Protein AF-A0A3A6TVG5-F1 (afdb_monomer)

Mean predicted aligned error: 6.73 Å

Foldseek 3Di:
DDPVVVVVVVVVVVVVVLLVVLVVQLVCCQVPVCVPPVDDRDDSVVSSVVSVVVCVVVVVVVVVVPD

pLDDT: mean 86.31, std 12.72, range [46.56, 95.25]

Structure (mmCIF, N/CA/C/O backbone):
data_AF-A0A3A6TVG5-F1
#
_entry.id   AF-A0A3A6TVG5-F1
#
loop_
_atom_site.group_PDB
_atom_site.id
_atom_site.type_symbol
_atom_site.label_atom_id
_atom_site.label_alt_id
_atom_site.label_comp_id
_atom_site.label_asym_id
_atom_site.label_entity_id
_atom_site.label_seq_id
_atom_site.pdbx_PDB_ins_code
_atom_site.Cartn_x
_atom_site.Cartn_y
_atom_site.Cartn_z
_atom_site.occupancy
_atom_site.B_iso_or_equiv
_atom_site.auth_seq_id
_atom_site.auth_comp_id
_atom_site.auth_asym_id
_atom_site.auth_atom_id
_atom_site.pdbx_PDB_model_num
ATOM 1 N N . MET A 1 1 ? -20.122 7.425 20.924 1.00 71.56 1 MET A N 1
ATOM 2 C CA . MET A 1 1 ? -19.854 6.622 19.714 1.00 71.56 1 MET A CA 1
ATOM 3 C C . MET A 1 1 ? -20.255 5.192 19.987 1.00 71.56 1 MET A C 1
ATOM 5 O O . MET A 1 1 ? -19.897 4.666 21.036 1.00 71.56 1 MET A O 1
ATOM 9 N N . LYS A 1 2 ? -21.043 4.589 19.101 1.00 92.31 2 LYS A N 1
ATOM 10 C CA . LYS A 1 2 ? -21.416 3.169 19.222 1.00 92.31 2 LYS A CA 1
ATOM 11 C C . LYS A 1 2 ? -20.264 2.279 18.740 1.00 92.31 2 LYS A C 1
ATOM 13 O O . LYS A 1 2 ? -19.424 2.723 17.963 1.00 92.31 2 LYS A O 1
ATOM 18 N N . LEU A 1 3 ? -20.237 1.014 19.173 1.00 86.94 3 LEU A N 1
ATOM 19 C CA . LEU A 1 3 ? -19.152 0.069 18.861 1.00 86.94 3 LEU A CA 1
ATOM 20 C C . LEU A 1 3 ? -18.896 -0.074 17.345 1.00 86.94 3 LEU A C 1
ATOM 22 O O . LEU A 1 3 ? -17.748 -0.133 16.914 1.00 86.94 3 LEU A O 1
ATOM 26 N N . TYR A 1 4 ? -19.957 -0.065 16.527 1.00 92.94 4 TYR A N 1
ATOM 27 C CA . TYR A 1 4 ? -19.833 -0.171 15.069 1.00 92.94 4 TYR A CA 1
ATOM 28 C C . TYR A 1 4 ? -19.170 1.060 14.429 1.00 92.94 4 TYR A C 1
ATOM 30 O O . TYR A 1 4 ? -18.477 0.920 13.429 1.00 92.94 4 TYR A O 1
ATOM 38 N N . GLU A 1 5 ? -19.331 2.257 15.000 1.00 92.19 5 GLU A N 1
ATOM 39 C CA . GLU A 1 5 ? -18.705 3.479 14.473 1.00 92.19 5 GLU A CA 1
ATOM 40 C C . GLU A 1 5 ? -17.192 3.430 14.670 1.00 92.19 5 GLU A C 1
ATOM 42 O O . GLU A 1 5 ? -16.429 3.757 13.765 1.00 92.19 5 GLU A O 1
ATOM 47 N N . ILE A 1 6 ? -16.761 2.946 15.837 1.00 91.75 6 ILE A N 1
ATOM 48 C CA . ILE A 1 6 ? -15.346 2.759 16.166 1.00 91.75 6 ILE A CA 1
ATOM 49 C C . ILE A 1 6 ? -14.726 1.713 15.230 1.00 91.75 6 ILE A C 1
ATOM 51 O O . ILE A 1 6 ? -13.636 1.931 14.704 1.00 91.75 6 ILE A O 1
ATOM 55 N N . ALA A 1 7 ? -15.435 0.610 14.967 1.00 91.19 7 ALA A N 1
ATOM 56 C CA . ALA A 1 7 ? -14.980 -0.422 14.037 1.00 91.19 7 ALA A CA 1
ATOM 57 C C . ALA A 1 7 ? -14.829 0.108 12.599 1.00 91.19 7 ALA A C 1
ATOM 59 O O . ALA A 1 7 ? -13.824 -0.170 11.944 1.00 91.19 7 ALA A O 1
ATOM 60 N N . LEU A 1 8 ? -15.786 0.911 12.120 1.00 92.62 8 LEU A N 1
ATOM 61 C CA . LEU A 1 8 ? -15.719 1.537 10.796 1.00 92.62 8 LEU A CA 1
ATOM 62 C C . LEU A 1 8 ? -14.562 2.535 10.688 1.00 92.62 8 LEU A C 1
ATOM 64 O O . LEU A 1 8 ? -13.833 2.516 9.698 1.00 92.62 8 LEU A O 1
ATOM 68 N N . LEU A 1 9 ? -14.352 3.368 11.712 1.00 92.06 9 LEU A N 1
ATOM 69 C CA . LEU A 1 9 ? -13.225 4.304 11.758 1.00 92.06 9 LEU A CA 1
ATOM 70 C C . LEU A 1 9 ? -11.883 3.571 11.753 1.00 92.06 9 LEU A C 1
ATOM 72 O O . LEU A 1 9 ? -10.969 3.971 11.036 1.00 92.06 9 LEU A O 1
ATOM 76 N N . PHE A 1 10 ? -11.773 2.478 12.506 1.00 91.06 10 PHE A N 1
ATOM 77 C CA . PHE A 1 10 ? -10.562 1.666 12.536 1.00 91.06 10 PHE A CA 1
ATOM 78 C C . PHE A 1 10 ? -10.274 1.028 11.172 1.00 91.06 10 PHE A C 1
ATOM 80 O O . PHE A 1 10 ? -9.153 1.108 10.672 1.00 91.06 10 PHE A O 1
ATOM 87 N N . LEU A 1 11 ? -11.291 0.459 10.521 1.00 91.31 11 LEU A N 1
ATOM 88 C CA . LEU A 1 11 ? -11.158 -0.125 9.186 1.00 91.31 11 LEU A CA 1
ATOM 89 C C . LEU A 1 11 ? -10.769 0.926 8.131 1.00 91.31 11 LEU A C 1
ATOM 91 O O . LEU A 1 11 ? -9.892 0.685 7.295 1.00 91.31 11 LEU A O 1
ATOM 95 N N . ALA A 1 12 ? -11.379 2.110 8.188 1.00 90.31 12 ALA A N 1
ATOM 96 C CA . ALA A 1 12 ? -11.039 3.230 7.314 1.00 90.31 12 ALA A CA 1
ATOM 97 C C . ALA A 1 12 ? -9.599 3.707 7.549 1.00 90.31 12 ALA A C 1
ATOM 99 O O . ALA A 1 12 ? -8.856 3.943 6.600 1.00 90.31 12 ALA A O 1
ATOM 100 N N . PHE A 1 13 ? -9.165 3.777 8.807 1.00 91.69 13 PHE A N 1
ATOM 101 C CA . PHE A 1 13 ? -7.802 4.161 9.155 1.00 91.69 13 PHE A CA 1
ATOM 102 C C . PHE A 1 13 ? -6.767 3.156 8.633 1.00 91.69 13 PHE A C 1
ATOM 104 O O . PHE A 1 13 ? -5.775 3.554 8.020 1.00 91.69 13 PHE A O 1
ATOM 111 N N . VAL A 1 14 ? -6.996 1.853 8.823 1.00 88.94 14 VAL A N 1
ATOM 112 C CA . VAL A 1 14 ? -6.089 0.797 8.339 1.00 88.94 14 VAL A CA 1
ATOM 113 C C . VAL A 1 14 ? -6.002 0.800 6.813 1.00 88.94 14 VAL A C 1
ATOM 115 O O . VAL A 1 14 ? -4.905 0.755 6.256 1.00 88.94 14 VAL A O 1
ATOM 118 N N . SER A 1 15 ? -7.141 0.902 6.126 1.00 87.75 15 SER A N 1
ATOM 119 C CA . SER A 1 15 ? -7.165 0.945 4.659 1.00 87.75 15 SER A CA 1
ATOM 120 C C . SER A 1 15 ? -6.512 2.215 4.101 1.00 87.75 15 SER A C 1
ATOM 122 O O . SER A 1 15 ? -5.745 2.124 3.145 1.00 87.75 15 SER A O 1
ATOM 124 N N . ALA A 1 16 ? -6.704 3.378 4.728 1.00 90.12 16 ALA A N 1
ATOM 125 C CA . ALA A 1 16 ? -6.020 4.612 4.337 1.00 90.12 16 ALA A CA 1
ATOM 126 C C . ALA A 1 16 ? -4.494 4.505 4.487 1.00 90.12 16 ALA A C 1
ATOM 128 O O . ALA A 1 16 ? -3.761 4.840 3.557 1.00 90.12 16 ALA A O 1
ATOM 129 N N . ASN A 1 17 ? -4.005 3.978 5.615 1.00 89.25 17 ASN A N 1
ATOM 130 C CA . ASN A 1 17 ? -2.569 3.754 5.826 1.00 89.25 17 ASN A CA 1
ATOM 131 C C . ASN A 1 17 ? -1.971 2.815 4.768 1.00 89.25 17 ASN A C 1
ATOM 133 O O . ASN A 1 17 ? -0.863 3.044 4.275 1.00 89.25 17 ASN A O 1
ATOM 137 N N . LEU A 1 18 ? -2.712 1.776 4.378 1.00 89.44 18 LEU A N 1
ATOM 138 C CA . LEU A 1 18 ? -2.289 0.870 3.317 1.00 89.44 18 LEU A CA 1
ATOM 139 C C . LEU A 1 18 ? -2.173 1.581 1.961 1.00 89.44 18 LEU A C 1
ATOM 141 O O . LEU A 1 18 ? -1.189 1.400 1.250 1.00 89.44 18 LEU A O 1
ATOM 145 N N . LEU A 1 19 ? -3.160 2.401 1.595 1.00 90.31 19 LEU A N 1
ATOM 146 C CA . LEU A 1 19 ? -3.141 3.119 0.318 1.00 90.31 19 LEU A CA 1
ATOM 147 C C . LEU A 1 19 ? -1.999 4.139 0.268 1.00 90.31 19 LEU A C 1
ATOM 149 O O . LEU A 1 19 ? -1.310 4.232 -0.744 1.00 90.31 19 LEU A O 1
ATOM 153 N N . ILE A 1 20 ? -1.749 4.849 1.370 1.00 91.81 20 ILE A N 1
ATOM 154 C CA . ILE A 1 20 ? -0.642 5.811 1.475 1.00 91.81 20 ILE A CA 1
ATOM 155 C C . ILE A 1 20 ? 0.710 5.095 1.347 1.00 91.81 20 ILE A C 1
ATOM 157 O O . ILE A 1 20 ? 1.587 5.560 0.622 1.00 91.81 20 ILE A O 1
ATOM 161 N N . SER A 1 21 ? 0.875 3.939 1.995 1.00 89.00 21 SER A N 1
ATOM 162 C CA . SER A 1 21 ? 2.111 3.146 1.905 1.00 89.00 21 SER A CA 1
ATOM 163 C C . SER A 1 21 ? 2.310 2.458 0.548 1.00 89.00 21 SER A C 1
ATOM 165 O O . SER A 1 21 ? 3.447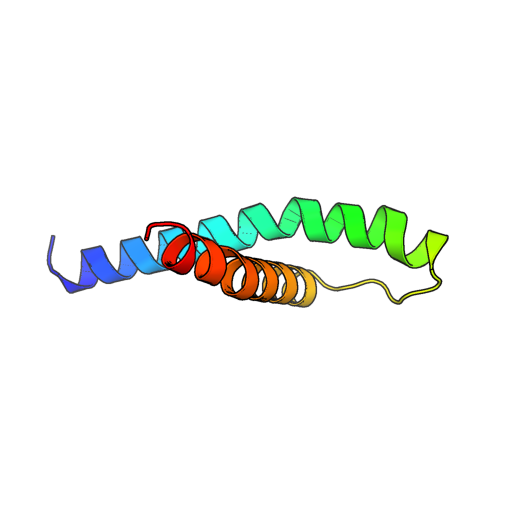 2.170 0.178 1.00 89.00 21 SER A O 1
ATOM 167 N N . ALA A 1 22 ? 1.248 2.260 -0.238 1.00 91.81 22 ALA A N 1
ATOM 168 C CA . ALA A 1 22 ? 1.339 1.747 -1.605 1.00 91.81 22 ALA A CA 1
ATOM 169 C C . ALA A 1 22 ? 1.914 2.766 -2.606 1.00 91.81 22 ALA A C 1
ATOM 171 O O . ALA A 1 22 ? 2.519 2.360 -3.597 1.00 91.81 22 ALA A O 1
ATOM 172 N N . VAL A 1 23 ? 1.780 4.074 -2.348 1.00 93.62 23 VAL A N 1
ATOM 173 C CA . VAL A 1 23 ? 2.295 5.148 -3.223 1.00 93.62 23 VAL A CA 1
ATOM 174 C C . VAL A 1 23 ? 3.805 5.036 -3.486 1.00 93.62 23 VAL A C 1
ATOM 176 O O . VAL A 1 23 ? 4.184 4.964 -4.659 1.00 93.62 23 VAL A O 1
ATOM 179 N N . PRO A 1 24 ? 4.688 4.992 -2.465 1.00 91.94 24 PRO A N 1
ATOM 180 C CA . PRO A 1 24 ? 6.127 4.887 -2.705 1.00 91.94 24 PRO A CA 1
ATOM 181 C C . PRO A 1 24 ? 6.507 3.575 -3.399 1.00 91.94 24 PRO A C 1
ATOM 183 O O . PRO A 1 24 ? 7.410 3.573 -4.230 1.00 91.94 24 PRO A O 1
ATOM 186 N N . VAL A 1 25 ? 5.800 2.476 -3.111 1.00 92.50 25 VAL A N 1
ATOM 187 C CA . VAL A 1 25 ? 6.049 1.171 -3.742 1.00 92.50 25 VAL A CA 1
ATOM 188 C C . VAL A 1 25 ? 5.676 1.189 -5.219 1.00 92.50 25 VAL A C 1
ATOM 190 O O . VAL A 1 25 ? 6.455 0.721 -6.042 1.00 92.50 25 VAL A O 1
ATOM 193 N N . TYR A 1 26 ? 4.531 1.772 -5.573 1.00 94.50 26 TYR A N 1
ATOM 194 C CA . TYR A 1 26 ? 4.111 1.939 -6.963 1.00 94.50 26 TYR A CA 1
ATOM 195 C C . TYR A 1 26 ? 5.109 2.785 -7.766 1.00 94.50 26 TYR A C 1
ATOM 197 O O . TYR A 1 26 ? 5.496 2.399 -8.868 1.00 94.50 26 TYR A O 1
ATOM 205 N N . LEU A 1 27 ? 5.547 3.917 -7.202 1.00 93.62 27 LEU A N 1
ATOM 206 C CA . LEU A 1 27 ? 6.522 4.813 -7.830 1.00 93.62 27 LEU A CA 1
ATOM 207 C C . LEU A 1 27 ? 7.875 4.129 -8.026 1.00 93.62 27 LEU A C 1
ATOM 209 O O . LEU A 1 27 ? 8.382 4.101 -9.142 1.00 93.62 27 LEU A O 1
ATOM 213 N N . LEU A 1 28 ? 8.442 3.549 -6.965 1.00 92.94 28 LEU A N 1
ATOM 214 C CA . LEU A 1 28 ? 9.744 2.882 -7.032 1.00 92.94 28 LEU A CA 1
ATOM 215 C C . LEU A 1 28 ? 9.718 1.667 -7.949 1.00 92.94 28 LEU A C 1
ATOM 217 O O . LEU A 1 28 ? 10.662 1.469 -8.711 1.00 92.94 28 LEU A O 1
ATOM 221 N N . TRP A 1 29 ? 8.646 0.870 -7.898 1.00 93.81 29 TRP A N 1
ATOM 222 C CA . TRP A 1 29 ? 8.515 -0.270 -8.790 1.00 93.81 29 TRP A CA 1
ATOM 223 C C . TRP A 1 29 ? 8.520 0.208 -10.227 1.00 93.81 29 TRP A C 1
ATOM 225 O O . TRP A 1 29 ? 9.421 -0.162 -10.959 1.00 93.81 29 TRP A O 1
ATOM 235 N N . ASN A 1 30 ? 7.585 1.077 -10.614 1.00 93.19 30 ASN A N 1
ATOM 236 C CA . ASN A 1 30 ? 7.458 1.509 -12.003 1.00 93.19 30 ASN A CA 1
ATOM 237 C C . ASN A 1 30 ? 8.650 2.323 -12.514 1.00 93.19 30 ASN A C 1
ATOM 239 O O . ASN A 1 30 ? 8.819 2.393 -13.726 1.00 93.19 30 ASN A O 1
ATOM 243 N N . TRP A 1 31 ? 9.457 2.904 -11.623 1.00 93.44 31 TRP A N 1
ATOM 244 C CA . TRP A 1 31 ? 10.645 3.665 -11.996 1.00 93.44 31 TRP A CA 1
ATOM 245 C C . TRP A 1 31 ? 11.920 2.821 -12.113 1.00 93.44 31 TRP A C 1
ATOM 247 O O . TRP A 1 31 ? 12.780 3.142 -12.919 1.00 93.44 31 TRP A O 1
ATOM 257 N N . VAL A 1 32 ? 12.079 1.767 -11.309 1.00 93.94 32 VAL A N 1
ATOM 258 C CA . VAL A 1 32 ? 13.361 1.041 -11.216 1.00 93.94 32 VAL A CA 1
ATOM 259 C C . VAL A 1 32 ? 13.250 -0.394 -11.723 1.00 93.94 32 VAL A C 1
ATOM 261 O O . VAL A 1 32 ? 14.140 -0.888 -12.410 1.00 93.94 32 VAL A O 1
ATOM 264 N N . VAL A 1 33 ? 12.173 -1.099 -11.377 1.00 94.81 33 VAL A N 1
ATOM 265 C CA . VAL A 1 33 ? 12.088 -2.555 -11.565 1.00 94.81 33 VAL A CA 1
ATOM 266 C C . VAL A 1 33 ? 11.901 -2.958 -13.038 1.00 94.81 33 VAL A C 1
ATOM 268 O O . VAL A 1 33 ? 12.640 -3.835 -13.492 1.00 94.81 33 VAL A O 1
ATOM 271 N N . PRO A 1 34 ? 10.986 -2.341 -13.812 1.00 93.31 34 PRO A N 1
ATOM 272 C CA . PRO A 1 34 ? 10.842 -2.593 -15.240 1.00 93.31 34 PRO A CA 1
ATOM 273 C C . PRO A 1 34 ? 12.131 -2.353 -16.016 1.00 93.31 34 PRO A C 1
ATOM 275 O O . PRO A 1 34 ? 12.531 -3.212 -16.796 1.00 9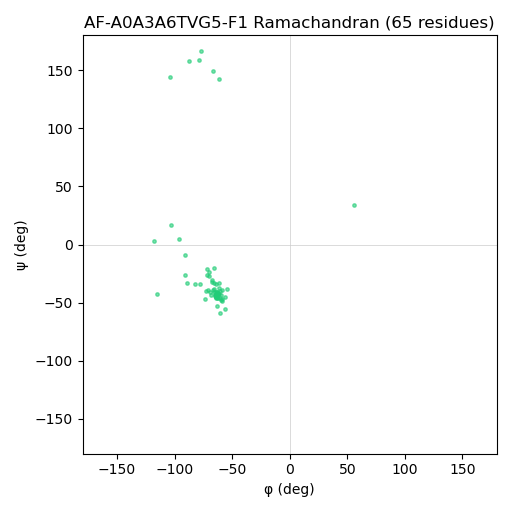3.31 34 PRO A O 1
ATOM 278 N N . ASP A 1 35 ? 12.815 -1.242 -15.743 1.00 92.3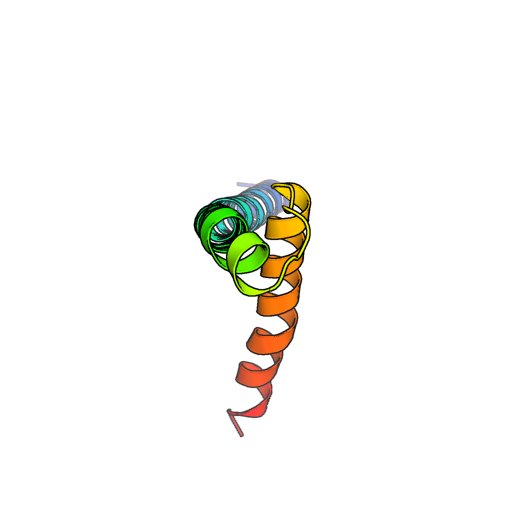1 35 ASP A N 1
ATOM 279 C CA . ASP A 1 35 ? 14.007 -0.849 -16.495 1.00 92.31 35 ASP A CA 1
ATOM 280 C C . ASP A 1 35 ? 15.212 -1.751 -16.196 1.00 92.31 35 ASP A C 1
ATOM 282 O O . ASP A 1 35 ? 15.958 -2.110 -17.105 1.00 92.31 35 ASP A O 1
ATOM 286 N N . LEU A 1 36 ? 15.401 -2.167 -14.938 1.00 95.25 36 LEU A N 1
ATOM 287 C CA . LEU A 1 36 ? 16.545 -3.003 -14.557 1.00 95.25 36 LEU A CA 1
ATOM 288 C C . LEU A 1 36 ? 16.341 -4.493 -14.831 1.00 95.25 36 LEU A C 1
ATOM 290 O O . LEU A 1 36 ? 17.302 -5.200 -15.130 1.00 95.25 36 LEU A O 1
ATOM 294 N N . PHE A 1 37 ? 15.112 -4.987 -14.695 1.00 94.50 37 PHE A N 1
ATOM 295 C CA . PHE A 1 37 ? 14.829 -6.423 -14.717 1.00 94.50 37 PHE A CA 1
ATOM 296 C C . PHE A 1 37 ? 13.913 -6.845 -15.873 1.00 94.50 37 PHE A C 1
ATOM 298 O O . PHE A 1 37 ? 13.563 -8.020 -15.964 1.00 94.50 37 PHE A O 1
ATOM 305 N N . SER A 1 38 ? 13.525 -5.920 -16.761 1.00 92.06 38 SER A N 1
ATOM 306 C CA . SER A 1 38 ? 12.579 -6.173 -17.863 1.00 92.06 38 SER A CA 1
ATOM 307 C C . SER A 1 38 ? 11.231 -6.740 -17.385 1.00 92.06 38 SER A C 1
ATOM 309 O O . SER A 1 38 ? 10.615 -7.568 -18.056 1.00 92.06 38 SER A O 1
ATOM 311 N N . LEU A 1 39 ? 10.775 -6.317 -16.199 1.00 91.50 39 LEU A N 1
ATOM 312 C CA . LEU A 1 39 ? 9.478 -6.705 -15.632 1.00 91.50 39 LEU A CA 1
ATOM 313 C C . LEU A 1 39 ? 8.341 -5.781 -16.096 1.00 91.50 39 LEU A C 1
ATOM 315 O O . LEU A 1 39 ? 8.578 -4.628 -16.451 1.00 91.50 39 LEU A O 1
ATOM 319 N N . PRO A 1 40 ? 7.080 -6.247 -16.045 1.00 92.06 40 PR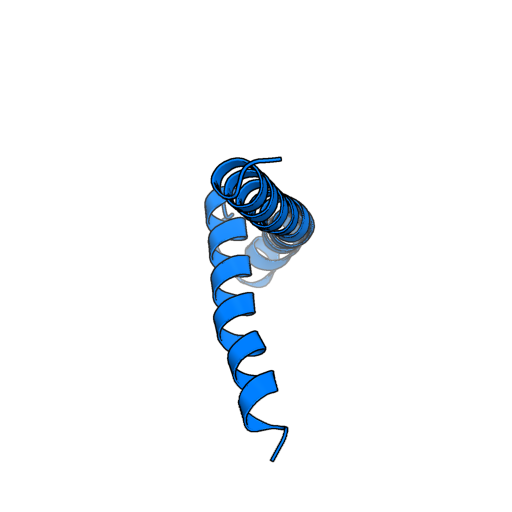O A N 1
ATOM 320 C CA . PRO A 1 40 ? 5.939 -5.396 -16.344 1.00 92.06 40 PRO A CA 1
ATOM 321 C C . PRO A 1 40 ? 5.755 -4.290 -15.295 1.00 92.06 40 PRO A C 1
ATOM 323 O O . PRO A 1 40 ? 6.015 -4.473 -14.098 1.00 92.06 40 PRO A O 1
ATOM 326 N N . HIS A 1 41 ? 5.224 -3.157 -15.755 1.00 92.88 41 HIS A N 1
ATOM 327 C CA . HIS A 1 41 ? 4.678 -2.127 -14.878 1.00 92.88 41 HIS A CA 1
ATOM 328 C C . HIS A 1 41 ? 3.508 -2.685 -14.070 1.00 92.88 41 HIS A C 1
ATOM 330 O O . HIS A 1 41 ? 2.694 -3.459 -14.580 1.00 92.88 41 HIS A O 1
ATOM 336 N N . ILE A 1 42 ? 3.413 -2.259 -12.814 1.00 94.81 42 ILE A N 1
ATOM 337 C CA . ILE A 1 42 ? 2.319 -2.647 -11.928 1.00 94.81 42 ILE A CA 1
ATOM 338 C C . ILE A 1 42 ? 1.322 -1.506 -11.788 1.00 94.81 42 ILE A C 1
ATOM 340 O O . ILE A 1 42 ? 1.699 -0.336 -11.733 1.00 94.81 42 ILE A O 1
ATOM 344 N N . GLY A 1 43 ? 0.042 -1.851 -11.689 1.00 93.38 43 GLY A N 1
ATOM 345 C CA . GLY A 1 43 ? -1.023 -0.921 -11.328 1.00 93.38 43 GLY A CA 1
ATOM 346 C C . GLY A 1 43 ? -1.046 -0.616 -9.828 1.00 93.38 43 GLY A C 1
ATOM 347 O O . GLY A 1 43 ? -0.475 -1.338 -9.009 1.00 93.38 43 GLY A O 1
ATOM 348 N N . PHE A 1 44 ? -1.782 0.425 -9.436 1.00 90.38 44 PHE A N 1
ATOM 349 C CA . PHE A 1 44 ? -1.883 0.833 -8.030 1.00 90.38 44 PHE A CA 1
ATOM 350 C C . PHE A 1 44 ? -2.488 -0.256 -7.121 1.00 90.38 44 PHE A C 1
ATOM 352 O O . PHE A 1 44 ? -2.017 -0.468 -6.007 1.00 90.38 44 PHE A O 1
ATOM 359 N N . LEU A 1 45 ? -3.476 -1.011 -7.618 1.00 90.25 45 LEU A N 1
ATOM 360 C CA . LEU A 1 45 ? -4.056 -2.160 -6.904 1.00 90.25 45 LEU A CA 1
ATOM 361 C C . LEU A 1 45 ? -3.061 -3.316 -6.715 1.00 90.25 45 LEU A C 1
ATOM 363 O O . LEU A 1 45 ? -3.108 -4.022 -5.712 1.00 90.25 45 LEU A O 1
ATOM 367 N N . GLN A 1 46 ? -2.150 -3.517 -7.667 1.00 92.12 46 GLN A N 1
ATOM 368 C CA . GLN A 1 46 ? -1.108 -4.539 -7.545 1.00 92.12 46 GLN A CA 1
ATOM 369 C C . GLN A 1 46 ? -0.053 -4.103 -6.523 1.00 92.12 46 GLN A C 1
ATOM 371 O O . GLN A 1 46 ? 0.358 -4.907 -5.690 1.00 92.12 46 GLN A O 1
ATOM 376 N N . ALA A 1 47 ? 0.316 -2.818 -6.518 1.00 93.19 47 ALA A N 1
ATOM 377 C CA . ALA A 1 47 ? 1.202 -2.251 -5.506 1.00 93.19 47 ALA A CA 1
ATOM 378 C C . ALA A 1 47 ? 0.602 -2.348 -4.091 1.00 93.19 47 ALA A C 1
ATOM 380 O O . ALA A 1 47 ? 1.303 -2.746 -3.163 1.00 93.19 47 ALA A O 1
ATOM 381 N N . SER A 1 48 ? -0.693 -2.063 -3.911 1.00 92.00 48 SER A N 1
ATOM 382 C CA . SER A 1 48 ? -1.348 -2.202 -2.601 1.00 92.00 48 SER A CA 1
ATOM 383 C C . SER A 1 48 ? -1.424 -3.659 -2.133 1.00 92.00 48 SER A C 1
ATOM 385 O O . SER A 1 48 ? -1.168 -3.936 -0.959 1.00 92.00 48 SER A O 1
ATOM 387 N N . GLY A 1 49 ? -1.682 -4.602 -3.046 1.00 91.12 49 GLY A N 1
ATOM 388 C CA . GLY A 1 49 ? -1.593 -6.039 -2.773 1.00 91.12 49 GLY A CA 1
ATOM 389 C C . GLY A 1 49 ? -0.187 -6.478 -2.354 1.00 91.12 49 GLY A C 1
ATOM 390 O O . GLY A 1 49 ? -0.039 -7.252 -1.408 1.00 91.12 49 GLY A O 1
ATOM 391 N N . LEU A 1 50 ? 0.854 -5.933 -2.990 1.00 91.44 50 LEU A N 1
ATOM 392 C CA . LEU A 1 50 ? 2.249 -6.206 -2.635 1.00 91.44 50 LEU A CA 1
ATOM 393 C C . LEU A 1 50 ? 2.583 -5.691 -1.229 1.00 91.44 50 LEU A C 1
ATOM 395 O O . LEU A 1 50 ? 3.181 -6.411 -0.431 1.00 91.44 50 LEU A O 1
ATOM 399 N N . VAL A 1 51 ? 2.145 -4.474 -0.890 1.00 91.75 51 VAL A N 1
ATOM 400 C CA . VAL A 1 51 ? 2.319 -3.917 0.460 1.00 91.75 51 VAL A CA 1
ATOM 401 C C . VAL A 1 51 ? 1.573 -4.746 1.504 1.00 91.75 51 VAL A C 1
ATOM 403 O O . VAL A 1 51 ? 2.131 -5.013 2.567 1.00 91.75 51 VAL A O 1
ATOM 406 N N . LEU A 1 52 ? 0.352 -5.208 1.216 1.00 91.31 52 LEU A N 1
ATOM 407 C CA . LEU A 1 52 ? -0.376 -6.125 2.101 1.00 91.31 52 LEU A CA 1
ATOM 408 C C . LEU A 1 52 ? 0.392 -7.426 2.342 1.00 91.31 52 LEU A C 1
ATOM 410 O O . LEU A 1 52 ? 0.533 -7.843 3.491 1.00 91.31 52 LEU A O 1
ATOM 414 N N . LEU A 1 53 ? 0.912 -8.042 1.277 1.00 90.62 53 LEU A N 1
ATOM 415 C CA . LEU A 1 53 ? 1.689 -9.278 1.363 1.00 90.62 53 LEU A CA 1
ATOM 416 C C . LEU A 1 53 ? 2.936 -9.091 2.239 1.00 90.62 53 LEU A C 1
ATOM 418 O O . LEU A 1 53 ? 3.185 -9.885 3.143 1.00 90.62 53 LEU A O 1
ATOM 422 N N . ILE A 1 54 ? 3.691 -8.014 2.002 1.00 89.25 54 ILE A N 1
ATOM 423 C CA . ILE A 1 54 ? 4.885 -7.643 2.774 1.00 89.25 54 ILE A CA 1
ATOM 424 C C . ILE A 1 54 ? 4.5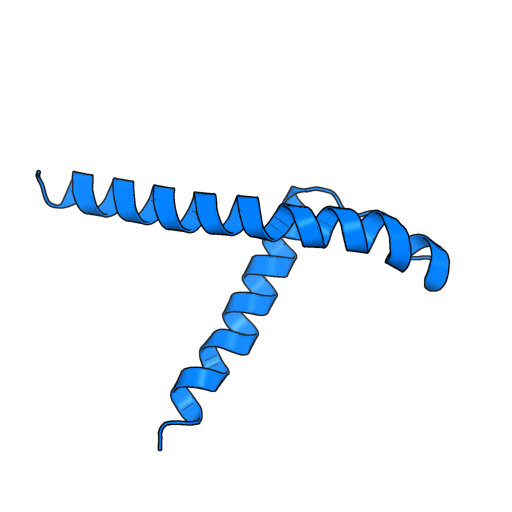18 -7.444 4.246 1.00 89.25 54 ILE A C 1
ATOM 426 O O . ILE A 1 54 ? 5.165 -8.011 5.128 1.00 89.25 54 ILE A O 1
ATOM 430 N N . GLN A 1 55 ? 3.459 -6.683 4.533 1.00 86.56 55 GLN A N 1
ATOM 431 C CA . GLN A 1 55 ? 3.011 -6.470 5.907 1.00 86.56 55 GLN A CA 1
ATOM 432 C C . GLN A 1 55 ? 2.641 -7.788 6.588 1.00 86.56 55 GLN A C 1
ATOM 434 O O . GLN A 1 55 ? 3.067 -8.019 7.714 1.00 86.56 55 GLN A O 1
ATOM 439 N N . PHE A 1 56 ? 1.928 -8.686 5.911 1.00 86.50 56 PHE A N 1
ATOM 440 C CA . PHE A 1 56 ? 1.576 -9.991 6.469 1.00 86.50 56 PHE A CA 1
ATOM 441 C C . PHE A 1 56 ? 2.813 -10.860 6.753 1.00 86.50 56 PHE A C 1
ATOM 443 O O . PHE A 1 56 ? 2.967 -1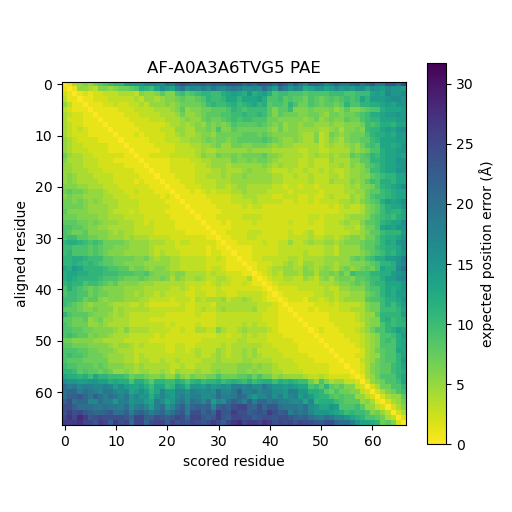1.403 7.851 1.00 86.50 56 PHE A O 1
ATOM 450 N N . LEU A 1 57 ? 3.742 -10.930 5.797 1.00 86.50 57 LEU A N 1
ATOM 451 C CA . LEU A 1 57 ? 4.961 -11.730 5.904 1.00 86.50 57 LEU A CA 1
ATOM 452 C C . LEU A 1 57 ? 5.879 -11.244 7.037 1.00 86.50 57 LEU A C 1
ATOM 454 O O . LEU A 1 57 ? 6.399 -12.045 7.814 1.00 86.50 57 LEU A O 1
ATOM 458 N N . PHE A 1 58 ? 6.076 -9.930 7.161 1.00 82.31 58 PHE A N 1
ATOM 459 C CA . PHE A 1 58 ? 7.031 -9.362 8.115 1.00 82.31 58 PHE A CA 1
ATOM 46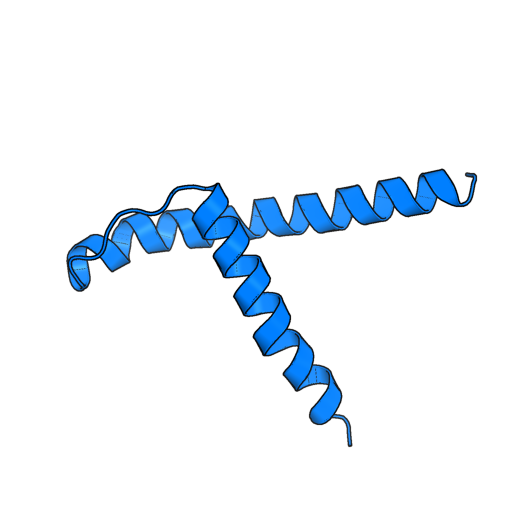0 C C . PHE A 1 58 ? 6.432 -9.042 9.487 1.00 82.31 58 PHE A C 1
ATOM 462 O O . PHE A 1 58 ? 7.164 -9.093 10.478 1.00 82.31 58 PHE A O 1
ATOM 469 N N . ASN A 1 59 ? 5.127 -8.780 9.592 1.00 69.81 59 ASN A N 1
ATOM 470 C CA . ASN A 1 59 ? 4.468 -8.603 10.890 1.00 69.81 59 ASN A CA 1
ATOM 471 C C . ASN A 1 59 ? 4.438 -9.918 11.691 1.00 69.81 59 ASN A C 1
ATOM 473 O O . ASN A 1 59 ? 4.614 -9.904 12.907 1.00 69.81 59 ASN A O 1
ATOM 477 N N . THR A 1 60 ? 4.352 -11.066 11.008 1.00 59.53 60 THR A N 1
ATOM 478 C CA . THR A 1 60 ? 4.416 -12.395 11.644 1.00 59.53 60 THR A CA 1
ATOM 479 C C . THR A 1 60 ? 5.751 -12.629 12.368 1.00 59.53 60 THR A C 1
ATOM 481 O O . THR A 1 60 ? 5.784 -13.232 13.439 1.00 59.53 60 THR A O 1
ATOM 484 N N . ARG A 1 61 ? 6.863 -12.070 11.864 1.00 56.94 61 ARG A N 1
ATOM 485 C CA . ARG A 1 61 ? 8.189 -12.229 12.494 1.00 56.94 61 ARG A CA 1
ATOM 486 C C . ARG A 1 61 ? 8.335 -11.482 13.821 1.00 56.94 61 ARG A C 1
ATOM 488 O O . ARG A 1 61 ? 9.105 -11.908 14.675 1.00 56.94 61 ARG A O 1
ATOM 495 N N . LYS A 1 62 ? 7.588 -10.391 14.025 1.00 55.09 62 LYS A N 1
ATOM 496 C CA . LYS A 1 62 ? 7.614 -9.630 15.287 1.00 55.09 62 LYS A CA 1
ATOM 497 C C . LYS A 1 62 ? 6.981 -10.387 16.456 1.00 55.09 62 LYS A C 1
ATOM 499 O O . LYS A 1 62 ? 7.316 -10.088 17.598 1.00 55.09 62 LYS A O 1
ATOM 504 N N . LEU A 1 63 ? 6.092 -11.342 16.178 1.00 54.94 63 LEU A N 1
ATOM 505 C CA . LEU A 1 63 ? 5.444 -12.160 17.204 1.00 54.94 63 LEU A CA 1
ATOM 506 C C . LEU A 1 63 ? 6.363 -13.273 17.732 1.00 54.94 63 LEU A C 1
ATOM 508 O O . LEU A 1 63 ? 6.320 -13.566 18.917 1.00 54.94 63 LEU A O 1
ATOM 512 N N . PHE A 1 64 ? 7.222 -13.839 16.878 1.00 55.16 64 PHE A N 1
ATOM 513 C CA . PHE A 1 64 ? 8.090 -14.981 17.213 1.00 55.16 64 PHE A CA 1
ATOM 514 C C . PHE A 1 64 ? 9.476 -14.581 17.761 1.00 55.16 64 PHE A C 1
ATOM 516 O O . PHE A 1 64 ? 10.243 -15.420 18.206 1.00 55.16 64 PHE A O 1
ATOM 523 N N . SER A 1 65 ? 9.827 -13.292 17.714 1.00 52.22 65 SER A N 1
ATOM 524 C CA . SER A 1 65 ? 11.106 -12.758 18.223 1.00 52.22 65 SER A CA 1
ATOM 525 C C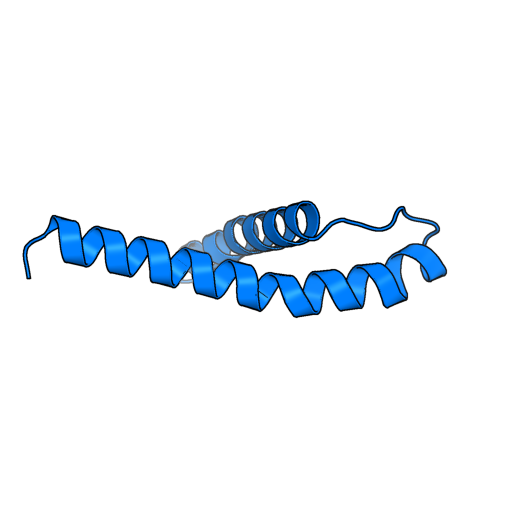 . SER A 1 65 ? 10.999 -12.188 19.647 1.00 52.22 65 SER A C 1
ATOM 527 O O . SER A 1 65 ? 11.943 -11.562 20.128 1.00 52.22 65 SER A O 1
ATOM 529 N N . LYS A 1 66 ? 9.835 -12.322 20.291 1.00 50.56 66 LYS A N 1
ATOM 530 C CA . LYS A 1 66 ? 9.565 -11.824 21.648 1.00 50.56 66 LYS A CA 1
ATOM 531 C C . LYS A 1 66 ? 9.585 -12.926 22.720 1.00 50.56 66 LYS A C 1
ATOM 533 O O . LYS A 1 66 ? 9.085 -12.680 23.815 1.00 50.56 66 LYS A O 1
ATOM 538 N N . GLU A 1 67 ? 10.151 -14.088 22.403 1.00 46.56 67 GLU A N 1
ATOM 539 C CA . GLU A 1 67 ? 10.430 -15.175 23.354 1.00 46.56 67 GLU A CA 1
ATOM 540 C C . GLU A 1 67 ? 11.904 -15.182 23.768 1.00 46.56 67 GLU A C 1
ATOM 542 O O . GLU A 1 67 ? 12.765 -14.964 22.883 1.00 46.56 67 GLU A O 1
#

Secondary structure (DSSP, 8-state):
--HHHHHHHHHHHHHHHHHHHHHHHHHHHHHHHHHHH-PPPPPHHHHHHHHHHHHHHHHHHHHHT--

Organism: NCBI:txid34295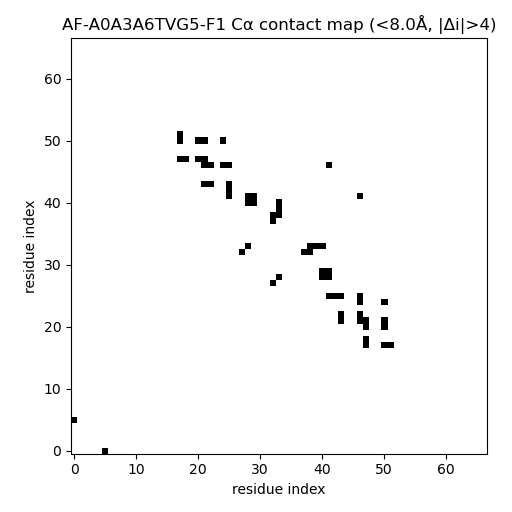0

Sequence (67 aa):
MKLYEIALLFLAFVSANLLISAVPVYLLWNWVVPDLFSLPHIGFLQASGLVLLIQFLFNTRKLFSKE

Solvent-accessible surface area (backbone atoms only — not comparable to full-atom values): 3854 Å² total; per-residue (Å²): 134,57,74,68,57,55,53,50,52,50,53,51,51,53,51,50,53,46,54,61,62,15,49,63,50,33,52,51,40,59,67,46,44,27,78,75,68,74,43,80,77,69,53,69,71,53,25,33,51,50,48,52,50,51,50,56,65,55,56,57,52,64,68,72,69,74,116

Radius of gyration: 15.89 Å; Cα contacts (8 Å, |Δi|>4): 31; chains: 1; bounding box: 38×22×41 Å